Protein AF-A0A151TMU8-F1 (afdb_monomer_lite)

Secondary structure (DSSP, 8-state):
----SGGGG-STT----SHHHHHHHHHHHHHHHHHHHHHHHHHH-GGGTS--SS-HHHHHHHHHHHHHHHHHHHHHHTTS----------------

pLDDT: mean 74.56, std 15.13, range [37.94, 91.75]

InterPro domains:
  IPR027806 Harbinger transposase-derived nuclease domain [PF13359] (17-72)

Foldseek 3Di:
DADAACVCQPDPPNDHPDPVNVVSNVVNVVVVVVVVVLVVCCVPPVCSVDPPPDDPVVVVVVVVVVVVVVVVVCVVVPVDDDDDDDDDDDDDDDDD

Sequence (96 aa):
GVRYHLQDFAGQINDPENKKELFNLCHASLRNVMERIFGIFKSRFTIFKSAPPFLFKTQVELLVLVCATLHNFLHKECRSNEFSIEAVDETSSSTL

Structure (mmCIF, N/CA/C/O backbone):
data_AF-A0A151TMU8-F1
#
_entry.id   AF-A0A151TMU8-F1
#
loop_
_atom_site.group_PDB
_atom_site.id
_atom_site.type_symbol
_atom_site.label_atom_id
_atom_site.label_alt_id
_atom_site.label_comp_id
_atom_site.label_asym_id
_atom_site.label_entity_id
_atom_site.label_seq_id
_atom_site.pdbx_PDB_ins_code
_atom_site.Cartn_x
_atom_site.Cartn_y
_atom_site.Cartn_z
_atom_site.occupancy
_atom_site.B_iso_or_equiv
_atom_site.auth_seq_id
_atom_site.auth_comp_id
_atom_site.auth_asym_id
_atom_site.auth_atom_id
_atom_site.pdbx_PDB_model_num
ATOM 1 N N . GLY A 1 1 ? 7.355 -2.020 -27.688 1.00 72.38 1 GLY A N 1
ATOM 2 C CA . GLY A 1 1 ? 6.632 -1.689 -26.439 1.00 72.38 1 GLY A CA 1
ATOM 3 C C . GLY A 1 1 ? 7.634 -1.225 -25.399 1.00 72.38 1 GLY A C 1
ATOM 4 O O . GLY A 1 1 ? 8.809 -1.477 -25.604 1.00 72.38 1 GLY A O 1
ATOM 5 N N . VAL A 1 2 ? 7.208 -0.535 -24.336 1.00 82.81 2 VAL A N 1
ATOM 6 C CA . VAL A 1 2 ? 8.094 -0.107 -23.228 1.00 82.81 2 VAL A CA 1
ATOM 7 C C . VAL A 1 2 ? 7.840 -1.021 -22.032 1.00 82.81 2 VAL A C 1
ATOM 9 O O . VAL A 1 2 ? 6.672 -1.273 -21.734 1.00 82.81 2 VAL A O 1
ATOM 12 N N . ARG A 1 3 ? 8.897 -1.516 -21.377 1.00 87.19 3 ARG A N 1
ATOM 13 C CA . ARG A 1 3 ? 8.793 -2.451 -20.242 1.00 87.19 3 ARG A CA 1
ATOM 14 C C . ARG A 1 3 ? 8.044 -1.822 -19.058 1.00 87.19 3 ARG A C 1
ATOM 16 O O . ARG A 1 3 ? 8.139 -0.608 -18.839 1.00 87.19 3 ARG A O 1
ATOM 23 N N . TYR A 1 4 ? 7.262 -2.624 -18.328 1.00 85.50 4 TYR A N 1
ATOM 24 C CA . TYR A 1 4 ? 6.396 -2.129 -17.240 1.00 85.50 4 TYR A CA 1
ATOM 25 C C . TYR A 1 4 ? 6.323 -3.060 -16.026 1.00 85.50 4 TYR A C 1
ATOM 27 O O . TYR A 1 4 ? 6.187 -2.571 -14.906 1.00 85.50 4 TYR A O 1
ATOM 35 N N . HIS A 1 5 ? 6.409 -4.379 -16.202 1.00 84.75 5 HIS A N 1
ATOM 36 C CA . HIS A 1 5 ? 6.287 -5.306 -15.081 1.00 84.75 5 HIS A CA 1
ATOM 37 C C . HIS A 1 5 ? 7.614 -5.397 -14.335 1.00 84.75 5 HIS A C 1
ATOM 39 O O . HIS A 1 5 ? 8.669 -5.450 -14.951 1.00 84.75 5 HIS A O 1
ATOM 45 N N . LEU A 1 6 ? 7.572 -5.484 -13.003 1.00 83.75 6 LEU A N 1
ATOM 46 C CA . LEU A 1 6 ? 8.777 -5.672 -12.178 1.00 83.75 6 LEU A CA 1
ATOM 47 C C . LEU A 1 6 ? 9.609 -6.890 -12.607 1.00 83.75 6 LEU A C 1
ATOM 49 O O . LEU A 1 6 ? 10.831 -6.846 -12.529 1.00 83.75 6 LEU A O 1
ATOM 53 N N . GLN A 1 7 ? 8.956 -7.953 -13.091 1.00 85.06 7 GLN A N 1
ATOM 54 C CA . GLN A 1 7 ? 9.633 -9.147 -13.607 1.00 85.06 7 GLN A CA 1
ATOM 55 C C . GLN A 1 7 ? 10.464 -8.857 -14.865 1.00 85.06 7 GLN A C 1
ATOM 57 O O . GLN A 1 7 ? 11.506 -9.478 -15.043 1.00 85.06 7 GLN A O 1
ATOM 62 N N . ASP A 1 8 ? 10.074 -7.863 -15.672 1.00 83.94 8 ASP A N 1
ATOM 63 C CA . ASP A 1 8 ? 10.828 -7.429 -16.859 1.00 83.94 8 ASP A CA 1
ATOM 64 C C . ASP A 1 8 ? 12.198 -6.824 -16.481 1.00 83.94 8 ASP A C 1
ATOM 66 O O . ASP A 1 8 ? 13.082 -6.712 -17.330 1.00 83.94 8 ASP A O 1
ATOM 70 N N . PHE A 1 9 ? 12.371 -6.435 -15.210 1.00 84.31 9 PHE A N 1
ATOM 71 C CA . PHE A 1 9 ? 13.584 -5.838 -14.641 1.00 84.31 9 PHE A CA 1
ATOM 72 C C . PHE A 1 9 ? 14.301 -6.774 -13.649 1.00 84.31 9 PHE A C 1
ATOM 74 O O . PHE A 1 9 ? 15.313 -6.403 -13.058 1.00 84.31 9 PHE A O 1
ATOM 81 N N . ALA A 1 10 ? 13.804 -7.999 -13.443 1.00 79.12 10 ALA A N 1
ATOM 82 C CA . ALA A 1 10 ? 14.407 -8.959 -12.524 1.00 79.12 10 ALA A CA 1
ATOM 83 C C . ALA A 1 10 ? 15.623 -9.639 -13.186 1.00 79.12 10 ALA A C 1
ATOM 85 O O . ALA A 1 10 ? 15.498 -10.663 -13.852 1.00 79.12 10 ALA A O 1
ATOM 86 N N . GLY A 1 11 ? 16.813 -9.044 -13.055 1.00 77.88 11 GLY A N 1
ATOM 87 C CA . GLY A 1 11 ? 18.076 -9.628 -13.521 1.00 77.88 11 GLY A CA 1
ATOM 88 C C . GLY A 1 11 ? 19.209 -8.607 -13.638 1.00 77.88 11 GLY A C 1
ATOM 89 O O . GLY A 1 11 ? 18.962 -7.427 -13.849 1.00 77.88 11 GLY A O 1
ATOM 90 N N . GLN A 1 12 ? 20.461 -9.066 -13.537 1.00 62.88 12 GLN A N 1
ATOM 91 C CA . GLN A 1 12 ? 21.664 -8.213 -13.478 1.00 62.88 12 GLN A CA 1
ATOM 92 C C . GLN A 1 12 ? 21.947 -7.405 -14.767 1.00 62.88 12 GLN A C 1
ATOM 94 O O . GLN A 1 12 ? 22.801 -6.530 -14.754 1.00 62.88 12 GLN A O 1
ATOM 99 N N . ILE A 1 13 ? 21.249 -7.700 -15.872 1.00 71.69 13 ILE A N 1
ATOM 100 C CA . ILE A 1 13 ? 21.407 -7.053 -17.193 1.00 71.69 13 ILE A CA 1
ATOM 101 C C . ILE A 1 13 ? 20.155 -6.228 -17.574 1.00 71.69 13 ILE A C 1
ATOM 103 O O . ILE A 1 13 ? 20.109 -5.596 -18.624 1.00 71.69 13 ILE A O 1
ATOM 107 N N . ASN A 1 14 ? 19.121 -6.198 -16.729 1.00 79.38 14 ASN A N 1
ATOM 108 C CA . ASN A 1 14 ? 17.809 -5.656 -17.096 1.00 79.38 14 ASN A CA 1
ATOM 109 C C . ASN A 1 14 ? 17.574 -4.225 -16.597 1.00 79.38 14 ASN A C 1
ATOM 111 O O . ASN A 1 14 ? 16.445 -3.873 -16.259 1.00 79.38 14 ASN A O 1
ATOM 115 N N . ASP A 1 15 ? 18.616 -3.395 -16.555 1.00 83.19 15 ASP A N 1
ATOM 116 C CA . ASP A 1 15 ? 18.474 -1.996 -16.160 1.00 83.19 15 ASP A CA 1
ATOM 117 C C . ASP A 1 15 ? 17.555 -1.222 -17.129 1.00 83.19 15 ASP A C 1
ATOM 119 O O . ASP A 1 15 ? 17.490 -1.522 -18.331 1.00 83.19 15 ASP A O 1
ATOM 123 N N . PRO A 1 16 ? 16.803 -0.227 -16.627 1.00 85.88 16 PRO A N 1
ATOM 124 C CA . PRO A 1 16 ? 15.955 0.606 -17.466 1.00 85.88 16 PRO A CA 1
ATOM 125 C C . PRO A 1 16 ? 16.807 1.408 -18.457 1.00 85.88 16 PRO A C 1
ATOM 127 O O . PRO A 1 16 ? 17.661 2.200 -18.067 1.00 85.88 16 PRO A O 1
ATOM 130 N N . GLU A 1 17 ? 16.525 1.257 -19.749 1.00 87.81 17 GLU A N 1
ATOM 131 C CA . GLU A 1 17 ? 17.312 1.880 -20.824 1.00 87.81 17 GLU A CA 1
ATOM 132 C C . GLU A 1 17 ? 16.849 3.307 -21.129 1.00 87.81 17 GLU A C 1
ATOM 134 O O . GLU A 1 17 ? 17.577 4.114 -21.707 1.00 87.81 17 GLU A O 1
ATOM 139 N N . ASN A 1 18 ? 15.614 3.642 -20.749 1.00 88.06 18 ASN A N 1
ATOM 140 C CA . ASN A 1 18 ? 15.005 4.925 -21.066 1.00 88.06 18 ASN A CA 1
ATOM 141 C C . ASN A 1 18 ? 14.309 5.547 -19.851 1.00 88.06 18 ASN A C 1
ATOM 143 O O . ASN A 1 18 ? 13.807 4.851 -18.967 1.00 88.06 18 ASN A O 1
ATOM 147 N N . LYS A 1 19 ? 14.163 6.879 -19.857 1.00 90.25 19 LYS A N 1
ATOM 148 C CA . LYS A 1 19 ? 13.483 7.641 -18.789 1.00 90.25 19 LYS A CA 1
ATOM 149 C C . LYS A 1 19 ? 12.083 7.102 -18.480 1.00 90.25 19 LYS A C 1
ATOM 151 O O . LYS A 1 19 ? 11.651 7.107 -17.332 1.00 90.25 19 LYS A O 1
ATOM 156 N N . LYS A 1 20 ? 11.377 6.619 -19.508 1.00 90.31 20 LYS A N 1
ATOM 157 C CA . LYS A 1 20 ? 10.040 6.031 -19.365 1.00 90.31 20 LYS A CA 1
ATOM 158 C C . LYS A 1 20 ? 10.064 4.674 -18.654 1.00 90.31 20 LYS A C 1
ATOM 160 O O . LYS A 1 20 ? 9.169 4.403 -17.864 1.00 90.31 20 LYS A O 1
ATOM 165 N N . GLU A 1 21 ? 11.080 3.850 -18.893 1.00 90.94 21 GLU A N 1
ATOM 166 C CA . GLU A 1 21 ? 11.248 2.570 -18.193 1.00 90.94 21 GLU A CA 1
ATOM 167 C C . GLU A 1 21 ? 11.632 2.782 -16.735 1.00 90.94 21 GLU A C 1
ATOM 169 O O . GLU A 1 21 ? 11.073 2.128 -15.865 1.00 90.94 21 GLU A O 1
ATOM 174 N N . LEU A 1 22 ? 12.498 3.760 -16.457 1.00 90.69 22 LEU A N 1
ATOM 175 C CA . LEU A 1 22 ? 12.850 4.139 -15.089 1.00 90.69 22 LEU A CA 1
ATOM 176 C C . LEU A 1 22 ? 11.615 4.613 -14.311 1.00 90.69 22 LEU A C 1
ATOM 178 O O . LEU A 1 22 ? 11.391 4.188 -13.178 1.00 90.69 22 LEU A O 1
ATOM 182 N N . PHE A 1 23 ? 10.776 5.449 -14.934 1.00 91.50 23 PHE A N 1
ATOM 183 C CA . PHE A 1 23 ? 9.500 5.856 -14.347 1.00 91.50 23 PHE A CA 1
ATOM 184 C C . PHE A 1 23 ? 8.585 4.653 -14.084 1.00 91.50 23 PHE A C 1
ATOM 186 O O . PHE A 1 23 ? 8.056 4.522 -12.983 1.00 91.50 23 PHE A O 1
ATOM 193 N N . ASN A 1 24 ? 8.422 3.763 -15.067 1.00 91.75 24 ASN A N 1
ATOM 194 C CA . ASN A 1 24 ? 7.582 2.576 -14.929 1.00 91.75 24 ASN A CA 1
ATOM 195 C C . ASN A 1 24 ? 8.083 1.645 -13.819 1.00 91.75 24 ASN A C 1
ATOM 197 O O . ASN A 1 24 ? 7.277 1.183 -13.019 1.00 91.75 24 ASN A O 1
ATOM 201 N N . LEU A 1 25 ? 9.394 1.414 -13.733 1.00 91.19 25 LEU A N 1
ATOM 202 C CA . LEU A 1 25 ? 10.014 0.599 -12.692 1.00 91.19 25 LEU A CA 1
ATOM 203 C C . LEU A 1 25 ? 9.780 1.202 -11.303 1.00 91.19 25 LEU A C 1
ATOM 205 O O . LEU A 1 25 ? 9.337 0.501 -10.395 1.00 91.19 25 LEU A O 1
ATOM 209 N N . CYS A 1 26 ? 10.015 2.507 -11.138 1.00 91.38 26 CYS A N 1
ATOM 210 C CA . CYS A 1 26 ? 9.757 3.209 -9.880 1.00 91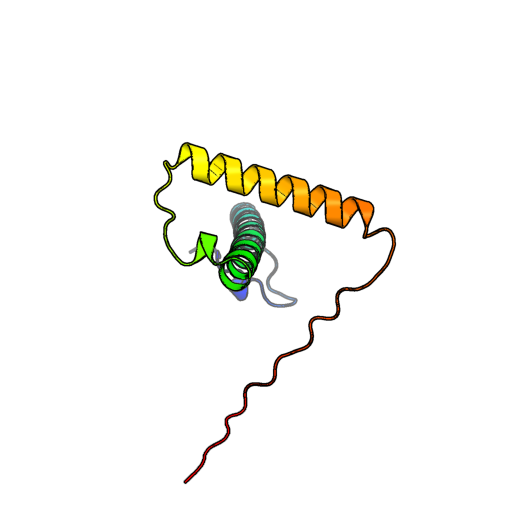.38 26 CYS A CA 1
ATOM 211 C C . CYS A 1 2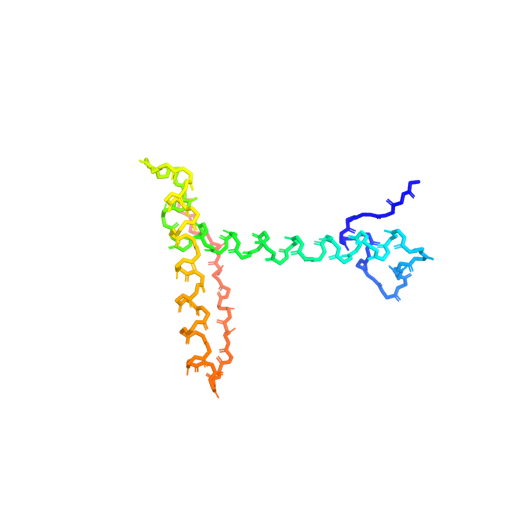6 ? 8.273 3.126 -9.487 1.00 91.38 26 CYS A C 1
ATOM 213 O O . CYS A 1 26 ? 7.933 2.782 -8.354 1.00 91.38 26 CYS A O 1
ATOM 215 N N . HIS A 1 27 ? 7.381 3.364 -10.449 1.00 91.62 27 HIS A N 1
ATOM 216 C CA . HIS A 1 27 ? 5.942 3.289 -10.245 1.00 91.62 27 HIS A CA 1
ATOM 217 C C . HIS A 1 27 ? 5.479 1.875 -9.859 1.00 91.62 27 HIS A C 1
ATOM 219 O O . HIS A 1 27 ? 4.755 1.713 -8.877 1.00 91.62 27 HIS A O 1
ATOM 225 N N . ALA A 1 28 ? 5.910 0.849 -10.596 1.00 90.88 28 ALA A N 1
ATOM 226 C CA . ALA A 1 28 ? 5.573 -0.544 -10.325 1.00 90.88 28 ALA A CA 1
ATOM 227 C C . ALA A 1 28 ? 6.135 -1.009 -8.973 1.00 90.88 28 ALA A C 1
ATOM 229 O O . ALA A 1 28 ? 5.431 -1.680 -8.222 1.00 90.88 28 ALA A O 1
ATOM 230 N N . SER A 1 29 ? 7.361 -0.602 -8.625 1.00 88.19 29 SER A N 1
ATOM 231 C CA . SER A 1 29 ? 7.985 -0.876 -7.323 1.00 88.19 29 SER A CA 1
ATOM 232 C C . SER A 1 29 ? 7.176 -0.290 -6.165 1.00 88.19 29 SER A C 1
ATOM 234 O O . SER A 1 29 ? 6.790 -1.019 -5.247 1.00 88.19 29 SER A O 1
ATOM 236 N N . LEU A 1 30 ? 6.823 1.000 -6.240 1.00 91.00 30 LEU A N 1
ATOM 237 C CA . LEU A 1 30 ? 5.989 1.652 -5.229 1.00 91.00 30 LEU A CA 1
ATOM 238 C C . LEU A 1 30 ? 4.622 0.968 -5.106 1.00 91.00 30 LEU A C 1
ATOM 240 O O . LEU A 1 30 ? 4.158 0.688 -4.001 1.00 91.00 30 LEU A O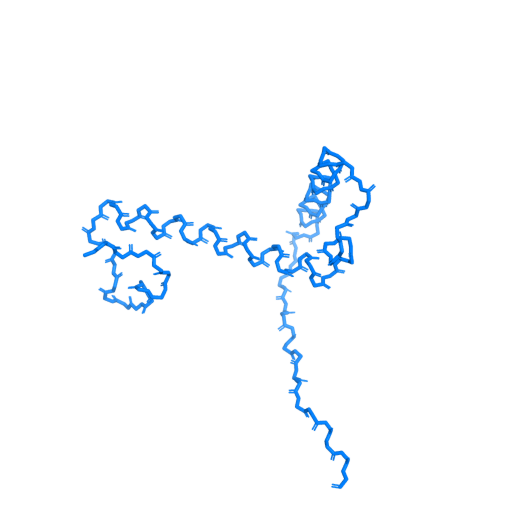 1
ATOM 244 N N . ARG A 1 31 ? 3.989 0.663 -6.242 1.00 90.19 31 ARG A N 1
ATOM 245 C CA . ARG A 1 31 ? 2.703 -0.032 -6.281 1.00 90.19 31 ARG A CA 1
ATOM 246 C C . ARG A 1 31 ? 2.783 -1.408 -5.620 1.00 90.19 31 ARG A C 1
ATOM 248 O O . ARG A 1 31 ? 1.923 -1.719 -4.805 1.00 90.19 31 ARG A O 1
ATOM 255 N N . ASN A 1 32 ? 3.827 -2.184 -5.898 1.00 88.88 32 ASN A N 1
ATOM 256 C CA . ASN A 1 32 ? 4.047 -3.498 -5.298 1.00 88.88 32 ASN A CA 1
ATOM 257 C C . ASN A 1 32 ? 4.188 -3.424 -3.767 1.00 88.88 32 ASN A C 1
ATOM 259 O O . ASN A 1 32 ? 3.596 -4.231 -3.051 1.00 88.88 32 ASN A O 1
ATOM 263 N N . VAL A 1 33 ? 4.913 -2.427 -3.245 1.00 85.94 33 VAL A N 1
ATOM 264 C CA . VAL A 1 33 ? 5.001 -2.190 -1.792 1.00 85.94 33 VAL A CA 1
ATOM 265 C C . VAL A 1 33 ? 3.616 -1.901 -1.208 1.00 85.94 33 VAL A C 1
ATOM 267 O O . VAL A 1 33 ? 3.224 -2.531 -0.225 1.00 85.94 33 VAL A O 1
ATOM 270 N N . MET A 1 34 ? 2.844 -1.008 -1.833 1.00 84.50 34 MET A N 1
ATOM 271 C CA . MET A 1 34 ? 1.495 -0.666 -1.371 1.00 84.50 34 MET A CA 1
ATOM 272 C C . MET A 1 34 ? 0.545 -1.869 -1.425 1.00 84.50 34 MET A C 1
ATOM 274 O O . MET A 1 34 ? -0.155 -2.142 -0.453 1.00 84.50 34 MET A O 1
ATOM 278 N N . GLU A 1 35 ? 0.542 -2.630 -2.519 1.00 85.88 35 GLU A N 1
ATOM 279 C CA . GLU A 1 35 ? -0.287 -3.830 -2.678 1.00 85.88 35 GLU A CA 1
ATOM 280 C C . GLU A 1 35 ? 0.052 -4.899 -1.635 1.00 85.88 35 GLU A C 1
ATOM 282 O O . GLU A 1 35 ? -0.855 -5.473 -1.031 1.00 85.88 35 GLU A O 1
ATOM 287 N N . ARG A 1 36 ? 1.342 -5.114 -1.346 1.00 85.94 36 ARG A N 1
ATOM 288 C CA . ARG A 1 36 ?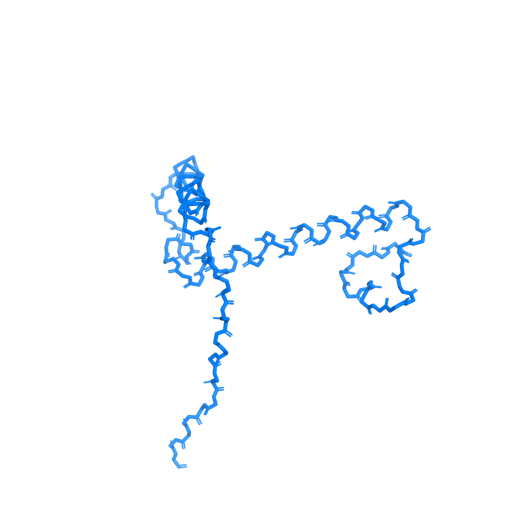 1.787 -6.046 -0.302 1.00 85.94 36 ARG A CA 1
ATOM 289 C C . ARG A 1 36 ? 1.335 -5.599 1.089 1.00 85.94 36 ARG A C 1
ATOM 291 O O . ARG A 1 36 ? 0.849 -6.423 1.861 1.00 85.94 36 ARG A O 1
ATOM 298 N N . ILE A 1 37 ? 1.424 -4.303 1.390 1.00 83.31 37 ILE A N 1
ATOM 299 C CA . ILE A 1 37 ? 0.911 -3.718 2.637 1.00 83.31 37 ILE A CA 1
ATOM 300 C C . ILE A 1 37 ? -0.601 -3.957 2.757 1.00 83.31 37 ILE A C 1
ATOM 302 O O . ILE A 1 37 ? -1.065 -4.489 3.767 1.00 83.31 37 ILE A O 1
ATOM 306 N N . PHE A 1 38 ? -1.378 -3.652 1.714 1.00 80.12 38 PHE A N 1
ATOM 307 C CA . PHE A 1 38 ? -2.818 -3.920 1.702 1.00 80.12 38 PHE A CA 1
ATOM 308 C C . PHE A 1 38 ? -3.144 -5.415 1.806 1.00 80.12 38 PHE A C 1
ATOM 310 O O . PHE A 1 38 ? -4.132 -5.774 2.444 1.00 80.12 38 PHE A O 1
ATOM 317 N N . GLY A 1 39 ? -2.321 -6.291 1.229 1.00 85.12 39 GLY A N 1
ATOM 318 C CA . GLY A 1 39 ? -2.436 -7.740 1.383 1.00 85.12 39 GLY A CA 1
ATOM 319 C C . GLY A 1 39 ? -2.293 -8.182 2.842 1.00 85.12 39 GLY A C 1
ATOM 320 O O . GLY A 1 39 ? -3.129 -8.934 3.344 1.00 85.12 39 GLY A O 1
ATOM 321 N N . ILE A 1 40 ? -1.295 -7.652 3.557 1.00 82.94 40 ILE A N 1
ATOM 322 C CA . ILE A 1 40 ? -1.104 -7.910 4.994 1.00 82.94 40 ILE A CA 1
ATOM 323 C C . ILE A 1 40 ? -2.300 -7.385 5.794 1.00 82.94 40 ILE A C 1
ATOM 325 O O . ILE A 1 40 ? -2.841 -8.113 6.628 1.00 82.94 40 ILE A O 1
ATOM 329 N N . PHE A 1 41 ? -2.758 -6.161 5.513 1.00 78.88 41 PHE A N 1
ATOM 330 C CA . PHE A 1 41 ? -3.923 -5.584 6.185 1.00 78.88 41 PHE A CA 1
ATOM 331 C C . PHE A 1 41 ? -5.188 -6.426 5.975 1.00 78.88 41 PHE A C 1
ATOM 333 O O . PHE A 1 41 ? -5.894 -6.710 6.939 1.00 78.88 41 PHE A O 1
ATOM 340 N N . LYS A 1 42 ? -5.440 -6.896 4.748 1.00 80.94 42 LYS A N 1
ATOM 341 C CA . LYS A 1 42 ? -6.548 -7.813 4.428 1.00 80.94 42 LYS A CA 1
ATOM 342 C C . LYS A 1 42 ? -6.437 -9.159 5.137 1.00 80.94 42 LYS A C 1
ATOM 344 O O . LYS A 1 42 ? -7.455 -9.722 5.533 1.00 80.94 42 LYS A O 1
ATOM 349 N N . SER A 1 43 ? -5.223 -9.679 5.304 1.00 81.31 43 SER A N 1
ATOM 350 C CA . SER A 1 43 ? -4.9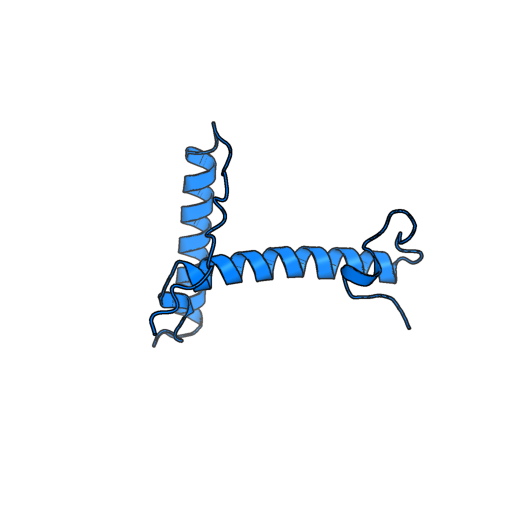89 -10.940 6.012 1.00 81.31 43 SER A CA 1
ATOM 351 C C . SER A 1 43 ? -5.255 -10.805 7.516 1.00 81.31 43 SER A C 1
ATOM 353 O O . SER A 1 43 ? -5.979 -11.620 8.092 1.00 81.31 43 SER A O 1
ATOM 355 N N . ARG A 1 44 ? -4.726 -9.740 8.136 1.00 77.94 44 ARG A N 1
ATOM 356 C CA . ARG A 1 44 ? -4.739 -9.530 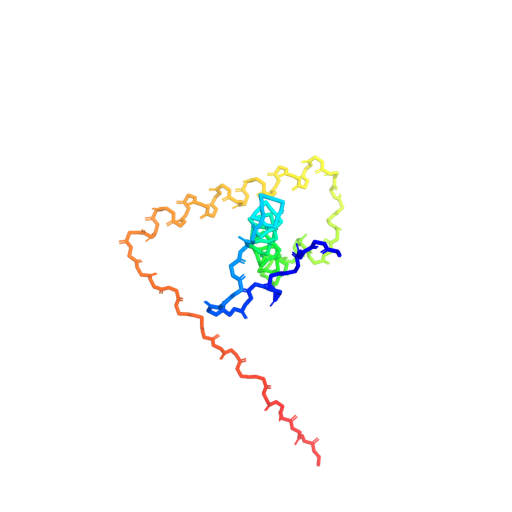9.592 1.00 77.94 44 ARG A CA 1
ATOM 357 C C . ARG A 1 44 ? -6.027 -8.909 10.125 1.00 77.94 44 ARG A C 1
ATOM 359 O O . ARG A 1 44 ? -6.436 -9.253 11.229 1.00 77.94 44 ARG A O 1
ATOM 366 N N . PHE A 1 45 ? -6.663 -8.010 9.378 1.00 74.38 45 PHE A N 1
ATOM 367 C CA . PHE A 1 45 ? -7.819 -7.264 9.864 1.00 74.38 45 PHE A CA 1
ATOM 368 C C . PHE A 1 45 ? -9.063 -7.570 9.033 1.00 74.38 45 PHE A C 1
ATOM 370 O O . PHE A 1 45 ? -9.163 -7.244 7.849 1.00 74.38 45 PHE A O 1
ATOM 377 N N . THR A 1 46 ? -10.065 -8.144 9.694 1.00 71.81 46 THR A N 1
ATOM 378 C CA . THR A 1 46 ? -11.345 -8.538 9.091 1.00 71.81 46 THR A CA 1
ATOM 379 C C . THR A 1 46 ? -12.104 -7.355 8.485 1.00 71.81 46 THR A C 1
ATOM 381 O O . THR A 1 46 ? -12.850 -7.544 7.530 1.00 71.81 46 THR A O 1
ATOM 384 N N . ILE A 1 47 ? -11.849 -6.130 8.965 1.00 71.12 47 ILE A N 1
ATOM 385 C CA . ILE A 1 47 ? -12.415 -4.881 8.424 1.00 71.12 47 ILE A CA 1
ATOM 386 C C . ILE A 1 47 ? -12.062 -4.639 6.946 1.00 71.12 47 ILE A C 1
ATOM 388 O O . ILE A 1 47 ? -12.753 -3.887 6.271 1.00 71.12 47 ILE A O 1
ATOM 392 N N . PHE A 1 48 ? -11.001 -5.268 6.427 1.00 69.75 48 PHE A N 1
ATOM 393 C CA . PHE A 1 48 ? -10.631 -5.189 5.011 1.00 69.75 48 PHE A CA 1
ATOM 394 C C . PHE A 1 48 ? -11.092 -6.402 4.186 1.00 69.75 48 PHE A C 1
ATOM 396 O O . PHE A 1 48 ? -10.904 -6.400 2.968 1.00 69.75 48 PHE A O 1
ATOM 403 N N . LYS A 1 49 ? -11.665 -7.442 4.815 1.00 70.44 49 LYS A N 1
ATOM 404 C CA . LYS A 1 49 ? -12.158 -8.651 4.125 1.00 70.44 49 LYS A CA 1
ATOM 405 C C . LYS A 1 49 ? -13.568 -8.470 3.569 1.00 70.44 49 LYS A C 1
ATOM 407 O O . LYS A 1 49 ? -13.855 -8.953 2.479 1.00 70.44 49 LYS A O 1
ATOM 412 N N . SER A 1 50 ? -14.428 -7.764 4.290 1.00 68.31 50 SER A N 1
ATOM 413 C CA . SER A 1 50 ? -15.753 -7.353 3.828 1.00 68.31 50 SER A CA 1
ATOM 414 C C . SER A 1 50 ? -15.801 -5.835 3.739 1.00 68.31 50 SER A C 1
ATOM 416 O O . SER A 1 50 ? -15.171 -5.158 4.547 1.00 68.31 50 SER A O 1
ATOM 418 N N . ALA A 1 51 ? -16.524 -5.292 2.753 1.00 66.62 51 ALA A N 1
ATOM 419 C CA . ALA A 1 51 ? -16.799 -3.861 2.709 1.00 66.62 51 ALA A CA 1
ATOM 420 C C . ALA A 1 51 ? -17.557 -3.496 3.995 1.00 66.62 51 ALA A C 1
ATOM 422 O O . ALA A 1 51 ? -18.679 -3.979 4.185 1.00 66.62 51 ALA A O 1
ATOM 423 N N . PRO A 1 52 ? -16.965 -2.709 4.907 1.00 64.44 52 PRO A N 1
ATOM 424 C CA . PRO A 1 52 ? -17.682 -2.291 6.094 1.00 64.44 52 PRO A CA 1
ATOM 425 C C . PRO A 1 52 ? -18.902 -1.467 5.662 1.00 64.44 52 PRO A C 1
ATOM 427 O O . PRO A 1 52 ? -18.811 -0.750 4.663 1.00 64.44 52 PRO A O 1
ATOM 430 N N . PRO A 1 53 ? -20.020 -1.493 6.401 1.00 71.44 53 PRO A N 1
ATOM 431 C CA . PRO A 1 53 ? -21.200 -0.679 6.108 1.00 71.44 53 PRO A CA 1
ATOM 432 C C . PRO A 1 53 ? -20.971 0.800 6.483 1.00 71.44 53 PRO A C 1
ATOM 434 O O . PRO A 1 53 ? -21.821 1.444 7.093 1.00 71.44 53 PRO A O 1
ATOM 437 N N . PHE A 1 54 ? -19.794 1.339 6.172 1.00 71.75 54 PHE A N 1
ATOM 438 C CA . PHE A 1 54 ? -19.392 2.703 6.473 1.00 71.75 54 PHE A CA 1
ATOM 439 C C . PHE A 1 54 ? -19.244 3.495 5.178 1.00 71.75 54 PHE A C 1
ATOM 441 O O . PHE A 1 54 ? -18.848 2.968 4.139 1.00 71.75 54 PHE A O 1
ATOM 448 N N . LEU A 1 55 ? -19.548 4.790 5.245 1.00 80.06 55 LEU A N 1
ATOM 449 C CA . LEU A 1 55 ? -19.319 5.699 4.128 1.00 80.06 55 LEU A CA 1
ATOM 450 C C . LEU A 1 55 ? -17.823 5.748 3.792 1.00 80.06 55 LEU A C 1
ATOM 452 O O . LEU A 1 55 ? -16.974 5.665 4.681 1.00 80.06 55 LEU A O 1
ATOM 456 N N . PHE A 1 56 ? -17.497 5.954 2.513 1.00 79.56 56 PHE A N 1
ATOM 457 C CA . PHE A 1 56 ? -16.113 6.008 2.022 1.00 79.56 56 PHE A CA 1
ATOM 458 C C . PHE A 1 56 ? -15.223 6.957 2.841 1.00 79.56 56 PHE A C 1
ATOM 460 O O . PHE A 1 56 ? -14.083 6.630 3.159 1.00 79.56 56 PHE A O 1
ATOM 467 N N . LYS A 1 57 ? -15.773 8.102 3.266 1.00 83.00 57 LYS A N 1
ATOM 468 C CA . LYS A 1 57 ? -15.084 9.062 4.137 1.00 83.00 57 LYS A CA 1
ATOM 469 C C . LYS A 1 57 ? -14.616 8.422 5.452 1.00 83.00 57 LYS A C 1
ATOM 471 O O . LYS A 1 57 ? -13.450 8.542 5.810 1.00 83.00 57 LYS A O 1
ATOM 476 N N . THR A 1 58 ? -15.501 7.694 6.126 1.00 79.94 58 THR A N 1
ATOM 477 C CA . THR A 1 58 ? -15.209 6.997 7.385 1.00 79.94 58 THR A CA 1
ATOM 478 C C . THR A 1 58 ? -14.200 5.867 7.182 1.00 79.94 58 THR A C 1
ATOM 480 O O . THR A 1 58 ? -13.329 5.658 8.020 1.00 79.94 58 THR A O 1
ATOM 483 N N . GLN A 1 59 ? -14.263 5.161 6.050 1.00 79.25 59 GLN A N 1
ATOM 484 C CA . GLN A 1 59 ? -13.278 4.131 5.717 1.00 79.25 59 GLN A CA 1
ATOM 485 C C . GLN A 1 59 ? -11.866 4.720 5.556 1.00 79.25 59 GLN A C 1
ATOM 487 O O . GLN A 1 59 ? -10.903 4.146 6.067 1.00 79.25 59 GLN A O 1
ATOM 492 N N . VAL A 1 60 ? -11.741 5.868 4.882 1.00 82.38 60 VAL A N 1
ATOM 493 C CA . VAL A 1 60 ? -10.459 6.574 4.726 1.00 82.38 60 VAL A CA 1
ATOM 494 C C . VAL A 1 60 ? -9.942 7.068 6.077 1.00 82.38 60 VAL A C 1
ATOM 496 O O . VAL A 1 60 ? -8.773 6.856 6.384 1.00 82.38 60 VAL A O 1
ATOM 499 N N . GLU A 1 61 ? -10.800 7.665 6.906 1.00 85.31 61 GLU A N 1
ATOM 500 C CA . GLU A 1 61 ? -10.426 8.125 8.251 1.00 85.31 61 GLU A CA 1
ATOM 501 C C . GLU A 1 61 ? -9.904 6.975 9.128 1.00 85.31 61 GLU A C 1
ATOM 503 O O . GLU A 1 61 ? -8.849 7.107 9.752 1.00 85.31 61 GLU A O 1
ATOM 508 N N . LEU A 1 62 ? -10.578 5.819 9.123 1.00 79.81 62 LEU A N 1
ATOM 509 C CA . LEU A 1 62 ? -10.134 4.630 9.856 1.00 79.81 62 LEU A CA 1
ATOM 510 C C . LEU A 1 62 ? -8.790 4.101 9.342 1.00 79.81 62 LEU A C 1
ATOM 512 O O . LEU A 1 62 ? -7.920 3.776 10.147 1.00 79.81 62 LEU A O 1
ATOM 516 N N . LEU A 1 63 ? -8.592 4.040 8.020 1.00 79.50 63 LEU A N 1
ATOM 517 C CA . LEU A 1 63 ? -7.318 3.621 7.430 1.00 79.50 63 LEU A CA 1
ATOM 518 C C . LEU A 1 63 ? -6.180 4.559 7.852 1.00 79.50 63 LEU A C 1
ATOM 520 O O . LEU A 1 63 ? -5.129 4.087 8.277 1.00 79.50 63 LEU A O 1
ATOM 524 N N . VAL A 1 64 ? -6.391 5.876 7.764 1.00 83.69 64 VAL A N 1
ATOM 525 C CA . VAL A 1 64 ? -5.400 6.881 8.173 1.00 83.69 64 VAL A CA 1
ATOM 526 C C . VAL A 1 64 ? -5.064 6.726 9.653 1.00 83.69 64 VAL A C 1
ATOM 528 O O . VAL A 1 64 ? -3.886 6.709 10.003 1.00 83.69 64 VAL A O 1
ATOM 531 N N . LEU A 1 65 ? -6.069 6.546 10.514 1.00 83.44 65 LEU A N 1
ATOM 532 C CA . LEU A 1 65 ? -5.860 6.363 11.948 1.00 83.44 65 LEU A CA 1
ATOM 533 C C . LEU A 1 65 ? -5.076 5.081 12.253 1.00 83.44 65 LEU A C 1
ATOM 535 O O . LEU A 1 65 ? -4.117 5.123 13.022 1.00 83.44 65 LEU A O 1
ATOM 539 N N . VAL A 1 66 ? -5.435 3.953 11.637 1.00 81.50 66 VAL A N 1
ATOM 540 C CA . VAL A 1 66 ? -4.725 2.675 11.810 1.00 81.50 66 VAL A CA 1
ATOM 541 C C . VAL A 1 66 ? -3.282 2.785 11.319 1.00 81.50 66 VAL A C 1
ATOM 543 O O . VAL A 1 66 ? -2.372 2.389 12.042 1.00 81.50 66 VAL A O 1
ATOM 546 N N . CYS A 1 67 ? -3.046 3.374 10.143 1.00 78.81 67 CYS A N 1
ATOM 547 C CA . CYS A 1 67 ? -1.700 3.592 9.611 1.00 78.81 67 CYS A CA 1
ATOM 548 C C . CYS A 1 67 ? -0.870 4.527 10.498 1.00 78.81 67 CYS A C 1
ATOM 550 O O . CYS A 1 67 ? 0.286 4.219 10.774 1.00 78.81 67 CYS A O 1
ATOM 552 N N . ALA A 1 68 ? -1.442 5.633 10.983 1.00 83.69 68 ALA A N 1
ATOM 553 C CA . ALA A 1 68 ? -0.757 6.562 11.879 1.00 83.69 68 ALA A CA 1
ATOM 554 C C . ALA A 1 68 ? -0.425 5.903 13.224 1.00 83.69 68 ALA A C 1
ATOM 556 O O . ALA A 1 68 ? 0.681 6.052 13.736 1.00 83.69 68 ALA A O 1
ATOM 557 N N . THR A 1 69 ? -1.354 5.120 13.777 1.00 82.81 69 THR A N 1
ATOM 558 C CA . THR A 1 69 ? -1.151 4.412 15.047 1.00 82.81 69 THR A CA 1
ATOM 559 C C . THR A 1 69 ? -0.110 3.307 14.893 1.00 82.81 69 THR A C 1
ATOM 561 O O . THR A 1 69 ? 0.773 3.189 15.735 1.00 82.81 69 THR A O 1
ATOM 564 N N . LEU A 1 70 ? -0.152 2.546 13.794 1.00 79.75 70 LEU A N 1
ATOM 565 C CA . LEU A 1 70 ? 0.847 1.528 13.470 1.00 79.75 70 LEU A CA 1
ATOM 566 C C . LEU A 1 70 ? 2.226 2.149 13.224 1.00 79.75 70 LEU A C 1
ATOM 568 O O . LEU A 1 70 ? 3.215 1.630 13.725 1.00 79.75 70 LEU A O 1
ATOM 572 N N . HIS A 1 71 ? 2.299 3.270 12.504 1.00 79.19 71 HIS A N 1
ATOM 573 C CA . HIS A 1 71 ? 3.548 3.998 12.283 1.00 79.19 71 HIS A CA 1
ATOM 574 C C . HIS A 1 71 ? 4.134 4.504 13.600 1.00 79.19 71 HIS A C 1
ATOM 576 O O . HIS A 1 71 ? 5.312 4.295 13.862 1.00 79.19 71 HIS A O 1
ATOM 582 N N . ASN A 1 72 ? 3.307 5.099 14.462 1.00 79.62 72 ASN A N 1
ATOM 583 C CA . ASN A 1 72 ? 3.732 5.579 15.774 1.00 79.62 72 ASN A CA 1
ATOM 584 C C . ASN A 1 72 ? 4.158 4.427 16.694 1.00 79.62 72 ASN A C 1
ATOM 586 O O . ASN A 1 72 ? 5.137 4.562 17.425 1.00 79.62 72 ASN A O 1
ATOM 590 N N . PHE A 1 73 ? 3.450 3.296 16.650 1.00 77.81 73 PHE A N 1
ATOM 591 C CA . PHE A 1 73 ? 3.797 2.088 17.394 1.00 77.81 73 PHE A CA 1
ATOM 592 C C . PHE A 1 73 ? 5.133 1.515 16.920 1.00 77.81 73 PHE A C 1
ATOM 594 O O . PHE A 1 73 ? 6.031 1.334 17.732 1.00 77.81 73 PHE A O 1
ATOM 601 N N . LEU A 1 74 ? 5.307 1.319 15.610 1.00 75.38 74 LEU A N 1
ATOM 602 C CA . LEU A 1 74 ? 6.566 0.854 15.032 1.00 75.38 74 LEU A CA 1
ATOM 603 C C . LEU A 1 74 ? 7.702 1.844 15.293 1.00 75.38 74 LEU A C 1
ATOM 605 O O . LEU A 1 74 ? 8.788 1.418 15.633 1.00 75.38 74 LEU A O 1
ATOM 609 N N . HIS A 1 75 ? 7.479 3.154 15.209 1.00 75.50 75 HIS A N 1
ATOM 610 C CA . HIS A 1 75 ? 8.507 4.148 15.527 1.00 75.50 75 HIS A CA 1
ATOM 611 C C . HIS A 1 75 ? 8.914 4.119 17.010 1.00 75.50 75 HIS A C 1
ATOM 613 O O . HIS A 1 75 ? 10.074 4.349 17.348 1.00 75.50 75 HIS A O 1
ATOM 619 N N . LYS A 1 76 ? 7.963 3.846 17.909 1.00 74.31 76 LYS A N 1
ATOM 620 C CA . LYS A 1 76 ? 8.216 3.746 19.349 1.00 74.31 76 LYS A CA 1
ATOM 621 C C . LYS A 1 76 ? 8.913 2.435 19.725 1.00 74.31 76 LYS A C 1
ATOM 623 O O . LYS A 1 76 ? 9.819 2.464 20.552 1.00 74.31 76 LYS A O 1
ATOM 628 N N . GLU A 1 77 ? 8.504 1.326 19.116 1.00 67.75 77 GLU A N 1
ATOM 629 C CA . GLU A 1 77 ? 8.970 -0.023 19.452 1.00 67.75 77 GLU A CA 1
ATOM 630 C C . GLU A 1 77 ? 10.233 -0.420 18.667 1.00 67.75 77 GLU A C 1
ATOM 632 O O . GLU A 1 77 ? 11.145 -1.044 19.202 1.00 67.75 77 GLU A O 1
ATOM 637 N N . CYS A 1 78 ? 10.369 0.032 17.416 1.00 56.59 78 CYS A N 1
ATOM 638 C CA . CYS A 1 78 ? 11.525 -0.215 16.550 1.00 56.59 78 CYS A CA 1
ATOM 639 C C . CYS A 1 78 ? 12.707 0.717 16.882 1.00 56.59 78 CYS A C 1
ATOM 641 O O . CYS A 1 78 ? 13.324 1.316 16.000 1.00 56.59 78 CYS A O 1
ATOM 643 N N . ARG A 1 79 ? 13.062 0.813 18.169 1.00 57.38 79 ARG A N 1
ATOM 644 C CA . ARG A 1 79 ? 14.459 1.028 18.581 1.00 57.38 79 ARG A CA 1
ATOM 645 C C . ARG A 1 79 ? 15.240 -0.290 18.676 1.00 57.38 79 ARG A C 1
ATOM 647 O O . ARG A 1 79 ? 16.458 -0.237 18.810 1.00 57.38 79 ARG A O 1
ATOM 654 N N . SER A 1 80 ? 14.586 -1.447 18.530 1.00 57.16 80 SER A N 1
ATOM 655 C CA . SER A 1 80 ? 15.253 -2.752 18.425 1.00 57.16 80 SER A CA 1
ATOM 656 C C . SER A 1 80 ? 14.347 -3.839 17.819 1.00 57.16 80 SER A C 1
ATOM 658 O O . SER A 1 80 ? 13.210 -3.988 18.250 1.00 57.16 80 SER A O 1
ATOM 660 N N . ASN A 1 81 ? 14.935 -4.630 16.910 1.00 47.00 81 ASN A N 1
ATOM 661 C CA . ASN A 1 81 ? 14.591 -5.994 16.456 1.00 47.00 81 ASN A CA 1
ATOM 662 C C . ASN A 1 81 ? 13.696 -6.231 15.217 1.00 47.00 81 ASN A C 1
ATOM 664 O O . ASN A 1 81 ? 12.476 -6.131 15.242 1.00 47.00 81 ASN A O 1
ATOM 668 N N . GLU A 1 82 ? 14.385 -6.634 14.137 1.00 52.53 82 GLU A N 1
ATOM 669 C CA . GLU A 1 82 ? 14.262 -7.915 13.411 1.00 52.53 82 GLU A CA 1
ATOM 670 C C . GLU A 1 82 ? 12.894 -8.622 13.456 1.00 52.53 82 GLU A C 1
ATOM 672 O O . GLU A 1 82 ? 12.576 -9.376 14.374 1.00 52.53 82 GLU A O 1
ATOM 677 N N . PHE A 1 83 ? 12.092 -8.416 12.408 1.00 46.69 83 PHE A N 1
ATOM 678 C CA . PHE A 1 83 ? 10.870 -9.181 12.170 1.00 46.69 83 PHE A CA 1
ATOM 679 C C . PHE A 1 83 ? 11.195 -10.463 11.392 1.00 46.69 83 PHE A C 1
ATOM 681 O O . PHE A 1 83 ? 11.224 -10.456 10.159 1.00 46.69 83 PHE A O 1
ATOM 688 N N . SER A 1 84 ? 11.403 -11.570 12.104 1.00 45.28 84 SER A N 1
ATOM 689 C CA . SER A 1 84 ? 11.413 -12.908 11.504 1.00 45.28 84 SER A CA 1
ATOM 690 C C . SER A 1 84 ? 10.003 -13.265 11.035 1.00 45.28 84 SER A C 1
ATOM 692 O O . SER A 1 84 ? 9.079 -13.417 11.833 1.00 45.28 84 SER A O 1
ATOM 694 N N . ILE A 1 85 ? 9.823 -13.370 9.719 1.00 47.88 85 ILE A N 1
ATOM 695 C CA . ILE A 1 85 ? 8.617 -13.952 9.129 1.00 47.88 85 ILE A CA 1
ATOM 696 C C . ILE A 1 85 ? 8.787 -15.467 9.218 1.00 47.88 85 ILE A C 1
ATOM 698 O O . ILE A 1 85 ? 9.502 -16.051 8.407 1.00 47.88 85 ILE A O 1
ATOM 702 N N . GLU A 1 86 ? 8.158 -16.105 10.205 1.00 45.47 86 GLU A N 1
ATOM 703 C CA . GLU A 1 86 ? 8.035 -17.562 10.197 1.00 45.47 86 GLU A CA 1
ATOM 704 C C . GLU A 1 86 ? 7.156 -17.980 9.013 1.00 45.47 86 GLU A C 1
ATOM 706 O O . GLU A 1 86 ? 6.003 -17.556 8.874 1.00 45.47 86 GLU A O 1
ATOM 711 N N . ALA A 1 87 ? 7.747 -18.777 8.124 1.00 48.94 87 ALA A N 1
ATOM 712 C CA . ALA A 1 87 ? 7.044 -19.455 7.055 1.00 48.94 87 ALA A CA 1
ATOM 713 C C . ALA A 1 87 ? 6.085 -20.473 7.682 1.00 48.94 87 ALA A C 1
ATOM 715 O O . ALA A 1 87 ? 6.515 -21.434 8.315 1.00 48.94 87 ALA A O 1
ATOM 716 N N . VAL A 1 88 ? 4.783 -20.249 7.511 1.00 45.75 88 VAL A N 1
ATOM 717 C CA . VAL A 1 88 ? 3.775 -21.279 7.762 1.00 45.75 88 VAL A CA 1
ATOM 718 C C . VAL A 1 88 ? 3.895 -22.292 6.627 1.00 45.75 88 VAL A C 1
ATOM 720 O O . VAL A 1 88 ? 3.530 -21.999 5.489 1.00 45.75 88 VAL A O 1
ATOM 723 N N . ASP A 1 89 ? 4.474 -23.447 6.945 1.00 44.84 89 ASP A N 1
ATOM 724 C CA . ASP A 1 89 ? 4.390 -24.663 6.144 1.00 44.84 89 ASP A CA 1
ATOM 725 C C . ASP A 1 89 ? 2.934 -25.150 6.149 1.00 44.84 89 ASP A C 1
ATOM 727 O O . ASP A 1 89 ? 2.377 -25.506 7.186 1.00 44.84 89 ASP A O 1
ATOM 731 N N . GLU A 1 90 ? 2.307 -25.110 4.978 1.00 49.03 90 GLU A N 1
ATOM 732 C CA . GLU A 1 90 ? 1.033 -25.759 4.683 1.00 49.03 90 GLU A CA 1
ATOM 733 C C . GLU A 1 90 ? 1.342 -26.959 3.786 1.00 49.03 90 GLU A C 1
ATOM 735 O O . GLU A 1 90 ? 1.332 -26.855 2.560 1.00 49.03 90 GLU A O 1
ATOM 740 N N . THR A 1 91 ? 1.608 -28.116 4.398 1.00 39.88 91 THR A N 1
ATOM 741 C CA . THR A 1 91 ? 1.511 -29.408 3.710 1.00 39.88 91 THR A CA 1
ATOM 742 C C . THR A 1 91 ? 0.620 -30.359 4.509 1.00 39.88 91 THR A C 1
ATOM 744 O O . THR A 1 91 ? 1.072 -31.246 5.222 1.00 39.88 91 THR A O 1
ATOM 747 N N . SER A 1 92 ? -0.688 -30.134 4.370 1.00 43.84 92 SER A N 1
ATOM 748 C CA . SER A 1 92 ? -1.719 -31.153 4.125 1.00 43.84 92 SER A CA 1
ATOM 749 C C . SER A 1 92 ? -1.606 -32.481 4.893 1.00 43.84 92 SER A C 1
ATOM 751 O O . SER A 1 92 ? -0.985 -33.440 4.439 1.00 43.84 92 SER A O 1
ATOM 753 N N . SER A 1 93 ? -2.376 -32.595 5.981 1.00 41.88 93 SER A N 1
ATOM 754 C CA . SER A 1 93 ? -2.922 -33.890 6.406 1.00 41.88 93 SER A CA 1
ATOM 755 C C . SER A 1 93 ? -3.861 -34.424 5.320 1.00 41.88 93 SER A C 1
ATOM 757 O O . SER A 1 93 ? -4.909 -33.835 5.068 1.00 41.88 93 SER A O 1
ATOM 759 N N . SER A 1 94 ? -3.506 -35.544 4.689 1.00 47.91 94 SER A N 1
ATOM 760 C CA . SER A 1 94 ? -4.460 -36.398 3.974 1.00 47.91 94 SER A CA 1
ATOM 761 C C . SER A 1 94 ? -4.749 -37.617 4.840 1.00 47.91 94 SER A C 1
ATOM 763 O O . SER A 1 94 ? -3.914 -38.504 4.989 1.00 47.91 94 SER A O 1
ATOM 765 N N . THR A 1 95 ? -5.932 -37.627 5.447 1.00 42.69 95 THR A N 1
ATOM 766 C CA . THR A 1 95 ? -6.571 -38.832 5.972 1.00 42.69 95 THR A CA 1
ATOM 767 C C . THR A 1 95 ? -7.490 -39.361 4.880 1.00 42.69 95 THR A C 1
ATOM 769 O O . THR A 1 95 ? -8.500 -38.724 4.589 1.00 42.69 95 THR A O 1
ATOM 772 N N . LEU A 1 96 ? -7.097 -40.473 4.259 1.00 37.94 96 LEU A N 1
ATOM 773 C CA . LEU A 1 96 ? -7.877 -41.699 4.040 1.00 37.94 96 LEU A CA 1
ATOM 774 C C . LEU A 1 96 ? -6.985 -42.735 3.346 1.00 37.94 96 LEU A C 1
ATOM 776 O O . LEU A 1 96 ? -6.339 -42.374 2.339 1.00 37.94 96 LEU A O 1
#

Radius of gyration: 19.18 Å; chains: 1; bounding box: 43×51×46 Å

Organism: Cajanus cajan (NCBI:txid3821)